Protein AF-A0A920PCA6-F1 (afdb_monomer_lite)

Secondary structure (DSSP, 8-state):
-EEE--SS-S--TT-EEEEEEEE-TTS-EEEEEEEEPBPS-EEE--SS--EEES-TTEEE-TT-EEESS-----GGG-S---EE-SS--HHHHHHHHHHHHHHHTS----EEETTEE-

Radius of gyration: 25.6 Å; chains: 1; bounding box: 58×34×65 Å

Sequence (118 aa):
MTVSSLGDSKSLQGGTLLMTPLKGPDNKTYAVAQGPISIGGFRVQGAARGVQKNHLTVGRISNGALVEKEIKYDFNVKDEIILALKKTDFTTASRITKAINDDMKDQVAFLVDGGRFV

Foldseek 3Di:
DKDFDDPDDPALVQPKDDFAFDADPVRDGFKTFITRWADPWDWDDDPPDIDTDDDRRMTDDDVGIGGPHDDCPVPVVDPDDKAFAPDFAQVVQVVVQVVVCVVVVHNRKADPGSTIID

Structure (mmCIF, N/CA/C/O backbone):
data_AF-A0A920PCA6-F1
#
_entry.id   AF-A0A920PCA6-F1
#
loop_
_atom_site.group_PDB
_atom_site.id
_atom_site.type_symbol
_atom_site.label_atom_id
_atom_site.label_alt_id
_atom_site.label_comp_id
_atom_site.label_asym_id
_atom_site.label_entity_id
_atom_site.label_seq_id
_atom_site.pdbx_PDB_ins_code
_atom_site.Cartn_x
_atom_site.Cartn_y
_atom_site.Cartn_z
_atom_site.occupancy
_atom_site.B_iso_or_equiv
_atom_site.auth_seq_id
_atom_site.auth_comp_id
_atom_site.auth_asym_id
_atom_site.auth_atom_id
_atom_site.pdbx_PDB_model_num
ATOM 1 N N . MET A 1 1 ? 4.801 1.097 -12.784 1.00 74.50 1 MET A N 1
ATOM 2 C CA . MET A 1 1 ? 5.811 0.164 -12.229 1.00 74.50 1 MET A CA 1
ATOM 3 C C . MET A 1 1 ? 7.032 0.108 -13.136 1.00 74.50 1 MET A C 1
ATOM 5 O O . MET A 1 1 ? 6.875 0.348 -14.331 1.00 74.50 1 MET A O 1
ATOM 9 N N . THR A 1 2 ? 8.205 -0.204 -12.586 1.00 81.44 2 THR A N 1
ATOM 10 C CA . THR A 1 2 ? 9.448 -0.417 -13.348 1.00 81.44 2 THR A CA 1
ATOM 11 C C . THR A 1 2 ? 9.676 -1.912 -13.528 1.00 81.44 2 THR A C 1
ATOM 13 O O . THR A 1 2 ? 9.461 -2.679 -12.593 1.00 81.44 2 THR A O 1
ATOM 16 N N . VAL A 1 3 ? 10.093 -2.315 -14.720 1.00 79.62 3 VAL A N 1
ATOM 17 C CA . VAL A 1 3 ? 10.442 -3.693 -15.064 1.00 79.62 3 VAL A CA 1
ATOM 18 C C . VAL A 1 3 ? 11.852 -3.740 -15.622 1.00 79.62 3 VAL A C 1
ATOM 20 O O . VAL A 1 3 ? 12.290 -2.808 -16.299 1.00 79.62 3 VAL A O 1
ATOM 23 N N . SER A 1 4 ? 12.537 -4.844 -15.356 1.00 81.31 4 SER A N 1
ATOM 24 C CA . SER A 1 4 ? 13.875 -5.115 -15.868 1.00 81.31 4 SER A CA 1
ATOM 25 C C . SER A 1 4 ? 13.871 -6.452 -16.591 1.00 81.31 4 SER A C 1
ATOM 27 O O . SER A 1 4 ? 13.131 -7.362 -16.214 1.00 81.31 4 SER A O 1
ATOM 29 N N . SER A 1 5 ? 14.696 -6.588 -17.625 1.00 81.88 5 SER A N 1
ATOM 30 C CA . SER A 1 5 ? 14.898 -7.884 -18.266 1.00 81.88 5 SER A CA 1
ATOM 31 C C . SER A 1 5 ? 15.612 -8.841 -17.316 1.00 81.88 5 SER A C 1
ATOM 33 O O . SER A 1 5 ? 16.610 -8.469 -16.699 1.00 81.88 5 SER A O 1
ATOM 35 N N . LEU A 1 6 ? 15.149 -10.086 -17.261 1.00 78.31 6 LEU A N 1
ATOM 36 C CA . LEU A 1 6 ? 15.860 -11.185 -16.620 1.00 78.31 6 LEU A CA 1
ATOM 37 C C . LEU A 1 6 ? 16.487 -12.056 -17.721 1.00 78.31 6 LEU A C 1
ATOM 39 O O . LEU A 1 6 ? 15.763 -12.573 -18.568 1.00 78.31 6 LEU A O 1
ATOM 43 N N . GLY A 1 7 ? 17.816 -12.184 -17.733 1.00 75.38 7 GLY A N 1
ATOM 44 C CA . GLY A 1 7 ? 18.569 -12.899 -18.776 1.00 75.38 7 GLY A CA 1
ATOM 45 C C . GLY A 1 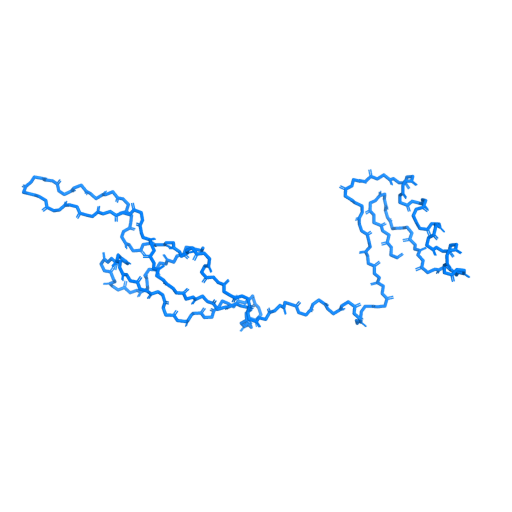7 ? 19.263 -11.970 -19.783 1.00 75.38 7 GLY A C 1
ATOM 46 O O . GLY A 1 7 ? 19.528 -10.810 -19.478 1.00 75.38 7 GLY A O 1
ATOM 47 N N . ASP A 1 8 ? 19.557 -12.479 -20.983 1.00 73.81 8 ASP A N 1
ATOM 48 C CA . ASP A 1 8 ? 20.403 -11.811 -21.993 1.00 73.81 8 ASP A CA 1
ATOM 49 C C . ASP A 1 8 ? 19.610 -10.949 -22.999 1.00 73.81 8 ASP A C 1
ATOM 51 O O . ASP A 1 8 ? 19.836 -10.961 -24.213 1.00 73.81 8 ASP A O 1
ATOM 55 N N . SER A 1 9 ? 18.605 -10.211 -22.516 1.00 77.38 9 SER A N 1
ATOM 56 C CA . SER A 1 9 ? 17.859 -9.313 -23.401 1.00 77.38 9 SER A CA 1
ATOM 57 C C . SER A 1 9 ? 18.679 -8.067 -23.721 1.00 77.38 9 SER A C 1
ATOM 59 O O . SER A 1 9 ? 19.071 -7.308 -22.836 1.00 77.38 9 SER A O 1
ATOM 61 N N . LYS A 1 10 ? 18.882 -7.806 -25.014 1.00 76.62 10 LYS A N 1
ATOM 62 C CA . LYS A 1 10 ? 19.599 -6.614 -25.495 1.00 76.62 10 LYS A CA 1
ATOM 63 C C . LYS A 1 10 ? 18.761 -5.333 -25.384 1.00 76.62 10 LYS A C 1
ATOM 65 O O . LY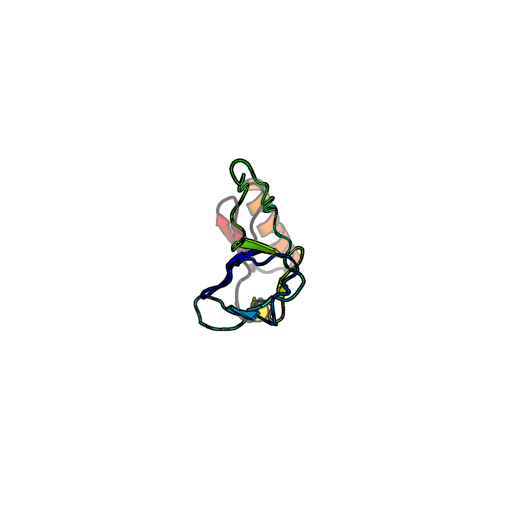S A 1 10 ? 19.331 -4.240 -25.397 1.00 76.62 10 LYS A O 1
ATOM 70 N N . SER A 1 11 ? 17.429 -5.453 -25.325 1.00 73.88 11 SER A N 1
ATOM 71 C CA . SER A 1 11 ? 16.489 -4.331 -25.213 1.00 73.88 11 SER A CA 1
ATOM 72 C C . SER A 1 11 ? 15.075 -4.799 -24.851 1.00 73.88 11 SER A C 1
ATOM 74 O O . SER A 1 11 ? 14.613 -5.824 -25.344 1.00 73.88 11 SER A O 1
ATOM 76 N N . LEU A 1 12 ? 14.362 -4.011 -24.044 1.00 76.94 12 LEU A N 1
ATOM 77 C CA . LEU A 1 12 ? 12.925 -4.146 -23.780 1.00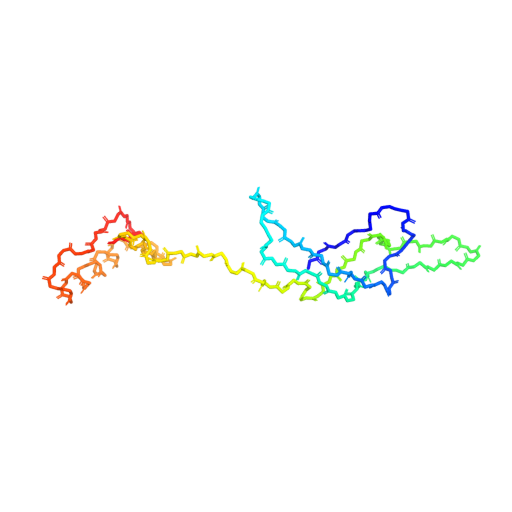 76.94 12 LEU A CA 1
ATOM 78 C C . LEU A 1 12 ? 12.059 -3.299 -24.736 1.00 76.94 12 LEU A C 1
ATOM 80 O O . LEU A 1 12 ? 10.840 -3.239 -24.575 1.00 76.94 12 LEU A O 1
ATOM 84 N N . GLN A 1 13 ? 12.668 -2.623 -25.717 1.00 78.88 13 GLN A N 1
ATOM 85 C CA . GLN A 1 13 ? 11.956 -1.786 -26.687 1.00 78.88 13 GLN A CA 1
ATOM 86 C C . GLN A 1 13 ? 10.922 -2.597 -27.473 1.00 78.88 13 GLN A C 1
ATOM 88 O O . GLN A 1 13 ? 11.263 -3.608 -28.080 1.00 78.88 13 GLN A O 1
ATOM 93 N N . GLY A 1 14 ? 9.669 -2.133 -27.489 1.00 74.50 14 GLY A N 1
ATOM 94 C CA . GLY A 1 14 ? 8.573 -2.821 -28.182 1.00 74.50 14 GLY A CA 1
ATOM 95 C C . GLY A 1 14 ? 8.150 -4.142 -27.529 1.00 74.50 14 GLY A C 1
ATOM 96 O O . GLY A 1 14 ? 7.286 -4.833 -28.061 1.00 74.50 14 GLY A O 1
ATOM 97 N N . GLY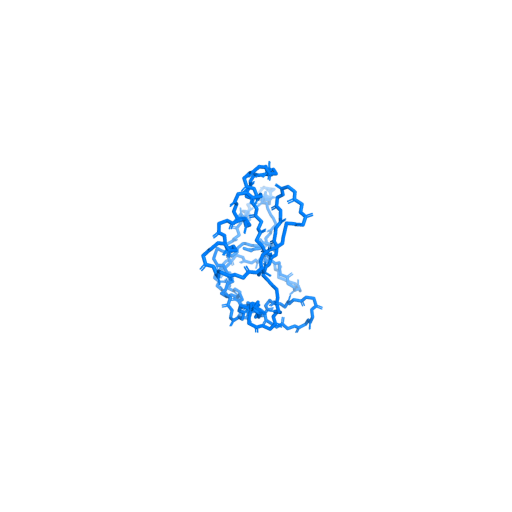 A 1 15 ? 8.738 -4.498 -26.383 1.00 81.81 15 GLY A N 1
ATOM 98 C CA . GLY A 1 15 ? 8.372 -5.683 -25.623 1.00 81.81 15 GLY A CA 1
ATOM 99 C C . GLY A 1 15 ? 7.053 -5.504 -24.873 1.00 81.81 15 GLY A C 1
ATOM 100 O O . GLY A 1 15 ? 6.643 -4.393 -24.536 1.00 81.81 15 GLY A O 1
ATOM 101 N N . THR A 1 16 ? 6.403 -6.622 -24.570 1.00 81.94 16 THR A N 1
ATOM 102 C CA . THR A 1 16 ? 5.220 -6.679 -23.704 1.00 81.94 16 THR A CA 1
ATOM 103 C C . THR A 1 16 ? 5.552 -7.537 -22.494 1.00 81.94 16 THR A C 1
ATOM 105 O O . THR A 1 16 ? 6.130 -8.614 -22.635 1.00 81.94 16 THR A O 1
ATOM 108 N N . LEU A 1 17 ? 5.207 -7.059 -21.300 1.00 83.50 17 LEU A N 1
ATOM 109 C CA . LEU A 1 17 ? 5.291 -7.862 -20.092 1.00 83.50 17 LEU A CA 1
ATOM 110 C C . LEU A 1 17 ? 4.170 -8.900 -20.127 1.00 83.50 17 LEU A C 1
ATOM 112 O O . LEU A 1 17 ? 2.989 -8.544 -20.158 1.00 83.50 17 LEU A O 1
ATOM 116 N N . LEU A 1 18 ? 4.561 -10.170 -20.107 1.00 83.56 18 LEU A N 1
ATOM 117 C CA . LEU A 1 18 ? 3.641 -11.287 -19.926 1.00 83.56 18 LEU A CA 1
ATOM 118 C C . LEU A 1 18 ? 3.024 -11.246 -18.529 1.00 83.56 18 LEU A C 1
ATOM 120 O O . LEU A 1 18 ? 3.629 -10.724 -17.597 1.00 83.56 18 LEU A O 1
ATOM 124 N N . MET A 1 19 ? 1.837 -11.829 -18.383 1.00 83.75 19 MET A N 1
ATOM 125 C CA . MET A 1 19 ? 1.099 -11.873 -17.122 1.00 83.75 19 MET A CA 1
ATOM 126 C C . MET A 1 19 ? 1.997 -12.303 -15.948 1.00 83.75 19 MET A C 1
ATOM 128 O O . MET A 1 19 ? 2.407 -13.458 -15.846 1.00 83.75 19 MET A O 1
ATOM 132 N N . THR A 1 20 ? 2.326 -11.347 -15.077 1.00 86.12 20 THR A N 1
ATOM 133 C CA . THR A 1 20 ? 3.311 -11.503 -14.003 1.00 86.12 20 THR A CA 1
ATOM 134 C C . THR A 1 20 ? 2.640 -11.291 -12.648 1.00 86.12 20 THR A C 1
ATOM 136 O O . THR A 1 20 ? 2.169 -10.184 -12.376 1.00 86.12 20 THR A O 1
ATOM 139 N N . PRO A 1 21 ? 2.591 -12.306 -11.767 1.00 85.56 21 PRO A N 1
ATOM 140 C CA . PRO A 1 21 ? 2.010 -12.141 -10.441 1.00 85.56 21 PRO A CA 1
ATOM 141 C C . PRO A 1 21 ? 2.914 -11.283 -9.546 1.00 85.56 21 PRO A C 1
ATOM 143 O O . PRO A 1 21 ? 4.107 -11.551 -9.401 1.00 85.56 21 PRO A O 1
ATOM 146 N N . LEU A 1 22 ? 2.329 -10.278 -8.899 1.00 84.75 22 LEU A N 1
ATOM 147 C CA . LEU A 1 22 ? 2.960 -9.468 -7.863 1.00 84.75 22 LEU A CA 1
ATOM 148 C C . LEU A 1 22 ? 2.612 -10.054 -6.498 1.00 84.75 22 LEU A C 1
ATOM 150 O O . LEU A 1 22 ? 1.448 -10.073 -6.081 1.00 84.75 22 LEU A O 1
ATOM 154 N N . LYS A 1 23 ? 3.640 -10.563 -5.822 1.00 84.25 23 LYS A N 1
ATOM 155 C CA . LYS A 1 23 ? 3.503 -11.255 -4.544 1.00 84.25 23 LYS A CA 1
ATOM 156 C C . LYS A 1 23 ? 3.841 -10.352 -3.366 1.00 84.25 23 LYS A C 1
ATOM 158 O O . LYS A 1 23 ? 4.753 -9.533 -3.452 1.00 84.25 23 LYS A O 1
ATOM 163 N N . GLY A 1 24 ? 3.120 -10.541 -2.266 1.00 81.69 24 GLY A N 1
ATOM 164 C CA . GLY A 1 24 ? 3.457 -9.950 -0.977 1.00 81.69 24 GLY A CA 1
ATOM 165 C C . GLY A 1 24 ? 4.583 -10.714 -0.265 1.00 81.69 24 GLY A C 1
ATOM 166 O O . GLY A 1 24 ? 4.990 -11.789 -0.719 1.00 81.69 24 GLY A O 1
ATOM 167 N N . PRO A 1 25 ? 5.068 -10.201 0.881 1.00 81.75 25 PRO A N 1
ATOM 168 C CA . PRO A 1 25 ? 6.067 -10.878 1.719 1.00 81.75 25 PRO A CA 1
ATOM 169 C C . PRO A 1 25 ? 5.635 -12.268 2.217 1.00 81.75 25 PRO A C 1
ATOM 171 O O . PRO A 1 25 ? 6.471 -13.090 2.572 1.00 81.75 25 PRO A O 1
ATOM 174 N N . ASP A 1 26 ? 4.332 -12.543 2.216 1.00 84.88 26 ASP A N 1
ATOM 175 C CA . ASP A 1 26 ? 3.706 -13.819 2.575 1.00 84.88 26 ASP A CA 1
ATOM 176 C C . ASP A 1 26 ? 3.599 -14.809 1.394 1.00 84.88 26 ASP A C 1
ATOM 178 O O . ASP A 1 26 ? 2.929 -15.837 1.501 1.00 84.88 26 ASP A O 1
ATOM 182 N N . ASN A 1 27 ? 4.228 -14.494 0.253 1.00 83.38 27 ASN A N 1
ATOM 183 C CA . ASN A 1 27 ? 4.227 -15.281 -0.983 1.00 83.38 27 ASN A CA 1
ATOM 184 C C . ASN A 1 27 ? 2.837 -15.446 -1.641 1.00 83.38 27 ASN A C 1
ATOM 186 O O . ASN A 1 27 ? 2.686 -16.250 -2.567 1.00 83.38 27 ASN A O 1
ATOM 190 N N . LYS A 1 28 ? 1.825 -14.678 -1.213 1.00 81.44 28 LYS A N 1
ATOM 191 C CA . LYS A 1 28 ? 0.500 -14.645 -1.854 1.00 81.44 28 LYS A CA 1
ATOM 192 C C . LYS A 1 28 ? 0.476 -13.613 -2.978 1.00 81.44 28 LYS A C 1
ATOM 194 O O . LYS A 1 28 ? 1.091 -12.556 -2.868 1.00 81.44 28 LYS A O 1
ATOM 199 N N . THR A 1 29 ? -0.243 -13.909 -4.059 1.00 82.50 29 THR A N 1
ATOM 200 C CA . THR A 1 29 ? -0.457 -12.969 -5.172 1.00 82.50 29 THR A CA 1
ATOM 201 C C . THR A 1 29 ? -1.518 -11.936 -4.791 1.00 82.50 29 THR A C 1
ATOM 203 O O . THR A 1 29 ? -2.625 -12.318 -4.413 1.00 82.50 29 THR A O 1
ATOM 206 N N . TYR A 1 30 ? -1.185 -10.649 -4.910 1.00 80.62 30 TYR A N 1
ATOM 207 C CA . TYR A 1 30 ? -2.094 -9.525 -4.620 1.00 80.62 30 TYR A CA 1
ATOM 208 C C . TYR A 1 30 ? -2.495 -8.749 -5.873 1.00 80.62 30 TYR A C 1
ATOM 210 O O . TYR A 1 30 ? -3.600 -8.222 -5.968 1.00 80.62 30 TYR A O 1
ATOM 218 N N . ALA A 1 31 ? -1.607 -8.699 -6.859 1.00 83.75 31 ALA A N 1
ATOM 219 C CA . ALA A 1 31 ? -1.861 -8.031 -8.122 1.00 83.75 31 ALA A CA 1
ATOM 220 C C . ALA A 1 31 ? -1.237 -8.820 -9.269 1.00 83.75 31 ALA A C 1
ATOM 222 O O . ALA A 1 31 ? -0.352 -9.651 -9.062 1.00 83.75 31 ALA A O 1
ATOM 223 N N . VAL A 1 32 ? -1.691 -8.551 -10.482 1.00 84.00 32 VAL A N 1
ATOM 224 C CA . VAL A 1 32 ? -1.131 -9.100 -11.710 1.00 84.00 32 VAL A CA 1
ATOM 225 C C . VAL A 1 32 ? -0.719 -7.946 -12.598 1.00 84.00 32 VAL A C 1
ATOM 227 O O . VAL A 1 32 ? -1.480 -7.007 -12.822 1.00 84.00 32 VAL A O 1
ATOM 230 N N . ALA A 1 33 ? 0.507 -8.019 -13.097 1.00 85.12 33 ALA A N 1
ATOM 231 C CA . ALA A 1 33 ? 1.050 -7.042 -14.010 1.00 85.12 33 ALA A CA 1
ATOM 232 C C . ALA A 1 33 ? 1.141 -7.586 -15.432 1.00 85.12 33 ALA A C 1
ATOM 234 O O . ALA A 1 33 ? 1.671 -8.673 -15.651 1.00 85.12 33 ALA A O 1
ATOM 235 N N . GLN A 1 34 ? 0.647 -6.820 -16.400 1.00 82.56 34 GLN A N 1
ATOM 236 C CA . GLN A 1 34 ? 0.782 -7.117 -17.825 1.00 82.56 34 GLN A CA 1
ATOM 237 C C . GLN A 1 34 ? 0.730 -5.829 -18.644 1.00 82.56 34 GLN A C 1
ATOM 239 O O . GLN A 1 34 ? 0.161 -4.829 -18.204 1.00 82.56 34 GLN A O 1
ATOM 244 N N . GLY A 1 35 ? 1.293 -5.864 -19.849 1.00 81.56 35 GLY A N 1
ATOM 245 C CA . GLY A 1 35 ? 1.108 -4.793 -20.826 1.00 81.56 35 GLY A CA 1
ATOM 246 C C . GLY A 1 35 ? 2.386 -4.329 -21.519 1.00 81.56 35 GLY A C 1
ATOM 247 O O . GLY A 1 35 ? 3.481 -4.821 -21.227 1.00 81.56 35 GLY A O 1
ATOM 248 N N . PRO A 1 36 ? 2.251 -3.396 -22.477 1.00 79.38 36 PRO A N 1
ATOM 249 C CA . PRO A 1 36 ? 3.368 -2.921 -23.279 1.00 79.38 36 PRO A CA 1
ATOM 250 C C . PRO A 1 36 ? 4.392 -2.188 -22.410 1.00 79.38 36 PRO A C 1
ATOM 252 O O . PRO A 1 36 ? 4.050 -1.368 -21.553 1.00 79.38 36 PRO A O 1
ATOM 255 N N . ILE A 1 37 ? 5.668 -2.480 -22.648 1.00 80.06 37 ILE A N 1
ATOM 256 C CA . ILE A 1 37 ? 6.785 -1.875 -21.932 1.00 80.06 37 ILE A CA 1
ATOM 257 C C . ILE A 1 37 ? 7.221 -0.627 -22.696 1.00 80.06 37 ILE A C 1
ATOM 259 O O . ILE A 1 37 ? 7.647 -0.690 -23.848 1.00 80.06 37 ILE A O 1
ATOM 263 N N . SER A 1 38 ? 7.145 0.524 -22.034 1.00 78.81 38 SER A N 1
ATOM 264 C CA . SER A 1 38 ? 7.707 1.766 -22.553 1.00 78.81 38 SER A CA 1
ATOM 265 C C . SER A 1 38 ? 9.117 1.943 -22.004 1.00 78.81 38 SER A C 1
ATOM 267 O O . SER A 1 38 ? 9.317 1.967 -20.788 1.00 78.81 38 SER A O 1
ATOM 269 N N . ILE A 1 39 ? 10.108 2.073 -22.884 1.00 73.44 39 ILE A N 1
ATOM 270 C CA . ILE A 1 39 ? 11.471 2.433 -22.490 1.00 73.44 39 ILE A CA 1
ATOM 271 C C . ILE A 1 39 ? 11.729 3.900 -22.835 1.00 73.44 39 ILE A C 1
ATOM 273 O O . ILE A 1 39 ? 11.298 4.390 -23.874 1.00 73.44 39 ILE A O 1
ATOM 277 N N . GLY A 1 40 ? 12.444 4.615 -21.967 1.00 61.78 40 GLY A N 1
ATOM 278 C CA . GLY A 1 40 ? 12.826 6.011 -22.218 1.00 61.78 40 GLY A CA 1
ATOM 279 C C . GLY A 1 40 ? 14.074 6.165 -23.096 1.00 61.78 40 GLY A C 1
ATOM 280 O O . GLY A 1 40 ? 14.553 7.281 -23.272 1.00 61.78 40 GLY A O 1
ATOM 281 N N . GLY A 1 41 ? 14.666 5.065 -23.571 1.00 58.50 41 GLY A N 1
ATOM 282 C CA . GLY A 1 41 ? 15.952 5.040 -24.272 1.00 58.50 41 GLY A CA 1
ATOM 283 C C . GLY A 1 41 ? 15.841 4.625 -25.731 1.00 58.50 41 GLY A C 1
ATOM 284 O O . GLY A 1 41 ? 14.999 3.807 -26.081 1.00 58.50 41 GLY A O 1
ATOM 285 N N . PHE A 1 42 ? 16.733 5.150 -26.565 1.00 54.19 42 PHE A N 1
ATOM 286 C CA . PHE A 1 42 ? 16.935 4.711 -27.943 1.00 54.19 42 PHE A CA 1
ATOM 287 C C . PHE A 1 42 ? 18.440 4.568 -28.206 1.00 54.19 42 PHE A C 1
ATOM 289 O O . PHE A 1 42 ? 19.255 5.308 -27.650 1.00 54.19 42 PHE A O 1
ATOM 296 N N . ARG A 1 43 ? 18.826 3.594 -29.039 1.00 49.47 43 ARG A N 1
ATOM 297 C CA . ARG A 1 43 ? 20.206 3.417 -29.516 1.00 49.47 43 ARG A CA 1
ATOM 298 C C . ARG A 1 43 ? 20.270 3.881 -30.967 1.00 49.47 43 ARG A C 1
ATOM 300 O O . ARG A 1 43 ? 19.603 3.294 -31.811 1.00 49.47 43 ARG A O 1
ATOM 307 N N . VAL A 1 44 ? 21.091 4.888 -31.259 1.00 49.25 44 VAL A N 1
ATOM 308 C CA . VAL A 1 44 ? 21.464 5.226 -32.642 1.00 49.25 44 VAL A CA 1
ATOM 309 C C . VAL A 1 44 ? 22.854 4.661 -32.901 1.00 49.25 44 VAL A C 1
ATOM 311 O O . VAL A 1 44 ? 23.805 4.999 -32.197 1.00 49.25 44 VAL A O 1
ATOM 314 N N . GLN A 1 45 ? 22.970 3.773 -33.886 1.00 52.00 45 GLN A N 1
ATOM 315 C CA . GLN A 1 45 ? 24.244 3.201 -34.314 1.00 52.00 45 GLN A CA 1
ATOM 316 C C . GLN A 1 45 ? 24.631 3.857 -35.646 1.00 52.00 45 GLN A C 1
ATOM 318 O O . GLN A 1 45 ? 24.139 3.475 -36.701 1.00 52.00 45 GLN A O 1
ATOM 323 N N . GLY A 1 46 ? 25.450 4.908 -35.575 1.00 47.94 46 GLY A N 1
ATOM 324 C CA . GLY A 1 46 ? 26.058 5.574 -36.731 1.00 47.94 46 GLY A CA 1
ATOM 325 C C . GLY A 1 46 ? 27.569 5.331 -36.772 1.00 47.94 46 GLY A C 1
ATOM 326 O O . GLY A 1 46 ? 28.168 4.986 -35.753 1.00 47.94 46 GLY A O 1
ATOM 327 N N . ALA A 1 47 ? 28.189 5.535 -37.940 1.00 54.56 47 ALA A N 1
ATOM 328 C CA . ALA A 1 47 ? 29.615 5.287 -38.203 1.00 54.56 47 ALA A CA 1
ATOM 329 C C . ALA A 1 47 ? 30.599 6.097 -37.324 1.00 54.56 47 ALA A C 1
ATOM 331 O O . ALA A 1 47 ? 31.792 5.808 -37.311 1.00 54.56 47 ALA A O 1
ATOM 332 N N . ALA A 1 48 ? 30.116 7.071 -36.549 1.00 51.25 48 ALA A N 1
ATOM 333 C CA . ALA A 1 48 ? 30.886 7.792 -35.544 1.00 51.25 48 ALA A CA 1
ATOM 334 C C . ALA A 1 48 ? 30.194 7.662 -34.178 1.00 51.25 48 ALA A C 1
ATOM 336 O O . ALA A 1 48 ? 29.050 8.081 -34.035 1.00 51.25 48 ALA A O 1
ATOM 337 N N . ARG A 1 49 ? 30.899 7.062 -33.202 1.00 52.75 49 ARG A N 1
ATOM 338 C CA . ARG A 1 49 ? 30.561 6.933 -31.764 1.00 52.75 49 ARG A CA 1
ATOM 339 C C . ARG A 1 49 ? 29.065 6.746 -31.455 1.00 52.75 49 ARG A C 1
ATOM 341 O O . ARG A 1 49 ? 28.310 7.704 -31.330 1.00 52.75 49 ARG A O 1
ATOM 348 N N . GLY A 1 50 ? 28.663 5.496 -31.211 1.00 53.28 50 GLY A N 1
ATOM 349 C CA . GLY A 1 50 ? 27.324 5.179 -30.713 1.00 53.28 50 GLY A CA 1
ATOM 350 C C . GLY A 1 50 ? 27.021 5.917 -29.406 1.00 53.28 50 GLY A C 1
ATOM 351 O O . GLY A 1 50 ? 27.637 5.646 -28.376 1.00 53.28 50 GLY A O 1
ATOM 352 N N . VAL A 1 51 ? 26.068 6.847 -29.446 1.00 52.66 51 VAL A N 1
ATOM 353 C CA . VAL A 1 51 ? 25.544 7.517 -28.254 1.00 52.66 51 VAL A CA 1
ATOM 354 C C . VAL A 1 51 ? 24.437 6.637 -27.688 1.00 52.66 51 VAL A C 1
ATOM 356 O O . VAL A 1 51 ? 23.366 6.502 -28.279 1.00 52.66 51 VAL A O 1
ATOM 359 N N . GLN A 1 52 ? 24.697 6.007 -26.544 1.00 54.84 52 GLN A N 1
ATOM 360 C CA . GLN A 1 52 ? 23.678 5.291 -25.782 1.00 54.84 52 GLN A CA 1
ATOM 361 C C . GLN A 1 52 ? 23.129 6.226 -24.703 1.00 54.84 52 GLN A C 1
ATOM 363 O O . GLN A 1 52 ? 23.833 6.557 -23.752 1.00 54.84 52 GLN A O 1
ATOM 368 N N . LYS A 1 53 ? 21.870 6.659 -24.840 1.00 47.38 53 LYS A N 1
ATOM 369 C CA . LYS A 1 53 ? 21.157 7.406 -23.796 1.00 47.38 53 LYS A CA 1
ATOM 370 C C . LYS A 1 53 ? 20.089 6.485 -23.195 1.00 47.38 53 LYS A C 1
ATOM 372 O O . LYS A 1 53 ? 19.162 6.090 -23.899 1.00 47.38 53 LYS A O 1
ATOM 377 N N . ASN A 1 54 ? 20.243 6.167 -21.904 1.00 55.84 54 ASN A N 1
ATOM 378 C CA . ASN A 1 54 ? 19.426 5.263 -21.067 1.00 55.84 54 ASN A CA 1
ATOM 379 C C . ASN A 1 54 ? 19.714 3.746 -21.181 1.00 55.84 54 ASN A C 1
ATOM 381 O O . ASN A 1 54 ? 20.305 3.256 -22.146 1.00 55.84 54 ASN A O 1
ATOM 385 N N . HIS A 1 55 ? 19.286 2.999 -20.152 1.00 64.88 55 HIS A N 1
ATOM 386 C CA . HIS A 1 55 ? 19.393 1.538 -20.064 1.00 64.88 55 HIS A CA 1
ATOM 387 C C . HIS A 1 55 ? 18.271 0.865 -20.868 1.00 64.88 55 HIS A C 1
ATOM 389 O O . HIS A 1 55 ? 17.099 0.994 -20.533 1.00 64.88 55 HIS A O 1
ATOM 395 N N . LEU A 1 56 ? 18.631 0.124 -21.919 1.00 66.12 56 LEU A N 1
ATOM 396 C CA . LEU A 1 56 ? 17.678 -0.562 -22.810 1.00 66.12 56 LEU A CA 1
ATOM 397 C C . LEU A 1 56 ? 16.978 -1.754 -22.134 1.00 66.12 56 LEU A C 1
ATOM 399 O O . LEU A 1 56 ? 15.943 -2.210 -22.604 1.00 66.12 56 LEU A O 1
ATOM 403 N N . THR A 1 57 ? 17.538 -2.255 -21.036 1.00 76.69 57 THR A N 1
ATOM 404 C CA . THR A 1 57 ? 17.055 -3.407 -20.262 1.00 76.69 57 THR A CA 1
ATOM 405 C C . THR A 1 57 ? 16.079 -3.029 -19.151 1.00 76.69 57 THR A C 1
ATOM 407 O O . THR A 1 57 ? 15.632 -3.906 -18.415 1.00 76.69 57 THR A O 1
ATOM 410 N N . VAL A 1 58 ? 15.745 -1.740 -19.017 1.00 72.38 58 VAL A N 1
ATOM 411 C CA . VAL A 1 58 ? 14.815 -1.227 -18.006 1.00 72.38 58 VAL A CA 1
ATOM 412 C C . VAL A 1 58 ? 13.698 -0.457 -18.699 1.00 72.38 58 VAL A C 1
ATOM 414 O O . VAL A 1 58 ? 13.943 0.393 -19.555 1.00 72.38 58 VAL A O 1
ATOM 417 N N . GLY A 1 59 ? 12.459 -0.747 -18.319 1.00 75.81 59 GLY A N 1
ATOM 418 C CA . GLY A 1 59 ? 11.271 -0.117 -18.876 1.00 75.81 59 GLY A CA 1
ATOM 419 C C . GLY A 1 59 ? 10.220 0.170 -17.818 1.00 75.81 59 GLY A C 1
ATOM 420 O O . GLY A 1 59 ? 10.283 -0.310 -16.688 1.00 75.81 59 GLY A O 1
ATOM 421 N N . ARG A 1 60 ? 9.233 0.982 -18.181 1.00 78.56 60 ARG A N 1
ATOM 422 C CA . ARG A 1 60 ? 8.099 1.331 -17.333 1.00 78.56 60 ARG A CA 1
ATOM 423 C C . ARG A 1 60 ? 6.816 0.838 -17.978 1.00 78.56 60 ARG A C 1
ATOM 425 O O . ARG A 1 60 ? 6.612 1.002 -19.177 1.00 78.56 60 ARG A O 1
ATOM 432 N N . ILE A 1 61 ? 5.934 0.292 -17.152 1.00 76.75 61 ILE A N 1
ATOM 433 C CA . ILE A 1 61 ? 4.569 -0.046 -17.552 1.00 76.75 61 ILE A CA 1
ATOM 434 C C . ILE A 1 61 ? 3.635 0.958 -16.882 1.00 76.75 61 ILE A C 1
ATOM 436 O O . ILE A 1 61 ? 3.597 1.073 -15.645 1.00 76.75 61 ILE A O 1
ATOM 440 N N . SER A 1 62 ? 2.938 1.726 -17.717 1.00 68.88 62 SER A N 1
ATOM 441 C CA . SER A 1 62 ? 1.866 2.639 -17.313 1.00 68.88 62 SER A CA 1
ATOM 442 C C . SER A 1 62 ? 0.642 1.818 -16.909 1.00 68.88 62 SER A C 1
ATOM 444 O O . SER A 1 62 ? 0.288 0.888 -17.622 1.00 68.88 62 SER A O 1
ATOM 446 N N . ASN A 1 63 ? 0.022 2.128 -15.765 1.00 64.19 63 ASN A N 1
ATOM 447 C CA . ASN A 1 63 ? -1.147 1.407 -15.218 1.00 64.19 63 ASN A CA 1
ATOM 448 C C . ASN A 1 63 ? -0.947 -0.115 -15.036 1.00 64.19 63 ASN A C 1
ATOM 450 O O . ASN A 1 63 ? -1.906 -0.872 -14.973 1.00 64.19 63 ASN A O 1
ATOM 454 N N . GLY A 1 64 ? 0.307 -0.565 -14.966 1.00 57.81 64 GLY A N 1
ATOM 455 C CA . GLY A 1 64 ? 0.683 -1.942 -15.273 1.00 57.81 64 GLY A CA 1
ATOM 456 C C . GLY A 1 64 ? 0.375 -3.011 -14.239 1.00 57.81 64 GLY A C 1
ATOM 457 O O . GLY A 1 64 ? 0.882 -4.101 -14.426 1.00 57.81 64 GLY A O 1
ATOM 458 N N . ALA A 1 65 ? -0.370 -2.733 -13.170 1.00 61.19 65 ALA A N 1
ATOM 459 C CA . ALA A 1 65 ? -0.751 -3.747 -12.194 1.00 61.19 65 ALA A CA 1
ATOM 460 C C . ALA A 1 65 ? -2.246 -3.634 -11.889 1.00 61.19 65 ALA A C 1
ATOM 462 O O . ALA A 1 65 ? -2.694 -2.620 -11.355 1.00 61.19 65 ALA A O 1
ATOM 463 N N . LEU A 1 66 ? -2.996 -4.678 -12.237 1.00 66.56 66 LEU A N 1
ATOM 464 C CA . LEU A 1 66 ? -4.383 -4.863 -11.836 1.00 66.56 66 LEU A CA 1
ATOM 465 C C . LEU A 1 66 ? -4.390 -5.584 -10.485 1.00 66.56 66 LEU A C 1
ATOM 467 O O . LEU A 1 66 ? -3.743 -6.620 -10.326 1.00 66.56 66 LEU A O 1
ATOM 471 N N . VAL A 1 67 ? -5.065 -5.015 -9.489 1.00 70.56 67 VAL A N 1
ATOM 472 C CA . VAL A 1 67 ? -5.191 -5.629 -8.160 1.00 70.56 67 VAL A CA 1
ATOM 473 C C . VAL A 1 67 ? -6.239 -6.738 -8.249 1.00 70.56 67 VAL A C 1
ATOM 475 O O . VAL A 1 67 ? -7.422 -6.453 -8.376 1.00 70.56 67 VAL A O 1
ATOM 478 N N . GLU A 1 68 ? -5.798 -7.996 -8.202 1.00 62.66 68 GLU A N 1
ATOM 479 C CA . GLU A 1 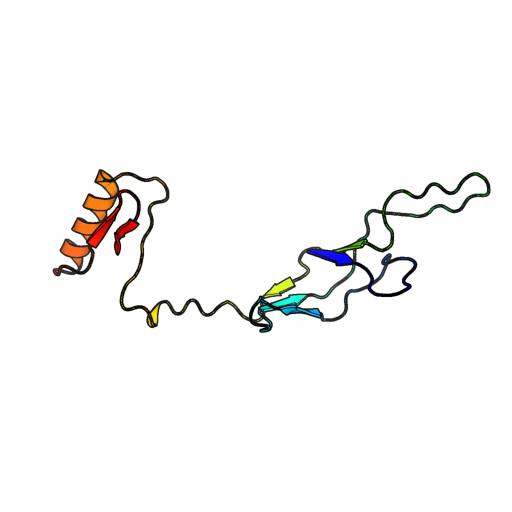68 ? -6.670 -9.184 -8.268 1.00 62.66 68 GLU A CA 1
ATOM 480 C C . GLU A 1 68 ? -7.178 -9.603 -6.883 1.00 62.66 68 GLU A C 1
ATOM 482 O O . GLU A 1 68 ? -8.226 -10.229 -6.748 1.00 62.66 68 GLU A O 1
ATOM 487 N N . LYS A 1 69 ? -6.423 -9.275 -5.828 1.00 63.97 69 LYS A N 1
ATOM 488 C CA . LYS A 1 69 ? -6.784 -9.604 -4.453 1.00 63.97 69 LYS A CA 1
ATOM 489 C C . LYS A 1 69 ? -6.530 -8.405 -3.561 1.00 63.97 69 LYS A C 1
ATOM 491 O O . LYS A 1 69 ? -5.409 -8.176 -3.108 1.00 63.97 69 LYS A O 1
ATOM 496 N N . GLU A 1 70 ? -7.593 -7.656 -3.301 1.00 58.00 70 GLU A N 1
ATOM 497 C CA . GLU A 1 70 ? -7.605 -6.679 -2.221 1.00 58.00 70 GLU A CA 1
ATOM 498 C C . GLU A 1 70 ? -7.239 -7.406 -0.918 1.00 58.00 70 GLU A C 1
ATOM 500 O O . GLU A 1 70 ? -7.695 -8.529 -0.658 1.00 58.00 70 GLU A O 1
ATOM 505 N N . ILE A 1 71 ? -6.333 -6.820 -0.131 1.00 61.38 71 ILE A N 1
ATOM 506 C CA . ILE A 1 71 ? -6.025 -7.350 1.198 1.00 61.38 71 ILE A CA 1
ATOM 507 C C . ILE A 1 71 ? -7.362 -7.383 1.931 1.00 61.38 71 ILE A C 1
ATOM 509 O O . ILE A 1 71 ? -8.001 -6.342 2.050 1.00 61.38 71 ILE A O 1
ATOM 513 N N . LYS A 1 72 ? -7.797 -8.564 2.391 1.00 52.22 72 LYS A N 1
ATOM 514 C CA . LYS A 1 72 ? -8.968 -8.672 3.264 1.00 52.22 72 LYS A CA 1
ATOM 515 C C . LYS A 1 72 ? -8.656 -7.896 4.539 1.00 52.22 72 LYS A C 1
ATOM 517 O O . LYS A 1 72 ? -8.060 -8.434 5.469 1.00 52.22 72 LYS A O 1
ATOM 522 N N . TYR A 1 73 ? -8.984 -6.612 4.545 1.00 54.97 73 TYR A N 1
ATOM 523 C CA . TYR A 1 73 ? -9.078 -5.834 5.757 1.00 54.97 73 TYR A CA 1
ATOM 524 C C . TYR A 1 73 ? -10.383 -6.279 6.396 1.00 54.97 73 TYR A C 1
ATOM 526 O O . TYR A 1 73 ? -11.459 -5.806 6.038 1.00 54.97 73 TYR A O 1
ATOM 534 N N . ASP A 1 74 ? -10.289 -7.303 7.238 1.00 56.31 74 ASP A N 1
ATOM 535 C CA . ASP A 1 74 ? -11.444 -7.915 7.879 1.00 56.31 74 ASP A CA 1
ATOM 536 C C . ASP A 1 74 ? -11.936 -6.976 8.988 1.00 56.31 74 ASP A C 1
ATOM 538 O O . ASP A 1 74 ? -11.661 -7.155 10.172 1.00 56.31 74 ASP A O 1
ATOM 542 N N . PHE A 1 75 ? -12.610 -5.900 8.572 1.00 54.69 75 PHE A N 1
ATOM 543 C CA . PHE A 1 75 ? -13.232 -4.921 9.461 1.00 54.69 75 PHE A CA 1
ATOM 544 C C . PHE A 1 75 ? -14.206 -5.606 10.428 1.00 54.69 75 PHE A C 1
ATOM 546 O O . PHE A 1 75 ? -14.316 -5.198 11.574 1.00 54.69 75 PHE A O 1
ATOM 553 N N . ASN A 1 76 ? -14.836 -6.698 9.984 1.00 58.22 76 ASN A N 1
ATOM 554 C CA . ASN A 1 76 ? -15.833 -7.451 10.742 1.00 58.22 76 ASN A CA 1
ATOM 555 C C . ASN A 1 76 ? -15.250 -8.493 11.714 1.00 58.22 76 ASN A C 1
ATOM 557 O O . ASN A 1 76 ? -16.020 -9.120 12.432 1.00 58.22 76 ASN A O 1
ATOM 561 N N . VAL A 1 77 ? -13.931 -8.733 11.719 1.00 60.53 77 VAL A N 1
ATOM 562 C CA . VAL A 1 77 ? -13.288 -9.704 12.639 1.00 60.53 77 VAL A CA 1
ATOM 563 C C . VAL A 1 77 ? -12.649 -9.005 13.838 1.00 60.53 77 VAL A C 1
ATOM 565 O O . VAL A 1 77 ? -12.220 -9.661 14.782 1.00 60.53 77 VAL A O 1
ATOM 568 N N . LYS A 1 78 ? -12.563 -7.673 13.819 1.00 63.19 78 LYS A N 1
ATOM 569 C CA . LYS A 1 78 ? -12.093 -6.914 14.973 1.00 63.19 78 LYS A CA 1
ATOM 570 C C . LYS A 1 78 ? -13.281 -6.529 15.842 1.00 63.19 78 LYS A C 1
ATOM 572 O O . LYS A 1 78 ? -14.229 -5.934 15.345 1.00 63.19 78 LYS A O 1
ATOM 577 N N . ASP A 1 79 ? -13.165 -6.805 17.134 1.00 71.44 79 ASP A N 1
ATOM 578 C CA . ASP A 1 79 ? -14.133 -6.366 18.144 1.00 71.44 79 ASP A CA 1
ATOM 579 C C . ASP A 1 79 ? -14.103 -4.835 18.356 1.00 71.44 79 ASP A C 1
ATOM 581 O O . ASP A 1 79 ? -14.987 -4.281 18.999 1.00 71.44 79 ASP A O 1
ATOM 585 N N . GLU A 1 80 ? -13.099 -4.142 17.798 1.00 77.12 80 GLU A N 1
ATOM 586 C CA . GLU A 1 80 ? -12.850 -2.708 17.979 1.00 77.12 80 GLU A CA 1
ATOM 587 C C . GLU A 1 80 ? -12.475 -2.018 16.654 1.00 77.12 80 GLU A C 1
ATOM 589 O O . GLU A 1 80 ? -11.731 -2.563 15.823 1.00 77.12 80 GLU A O 1
ATOM 594 N N . ILE A 1 81 ? -12.932 -0.775 16.472 1.00 80.31 81 ILE A N 1
ATOM 595 C CA . ILE A 1 81 ? -12.654 0.046 15.287 1.00 80.31 81 ILE A CA 1
ATOM 596 C C . ILE A 1 81 ? -11.801 1.244 15.696 1.00 80.31 81 ILE A C 1
ATOM 598 O O . ILE A 1 81 ? -12.271 2.146 16.368 1.00 80.31 81 ILE A O 1
ATOM 602 N N . ILE A 1 82 ? -10.560 1.322 15.209 1.00 84.62 82 ILE A N 1
ATOM 603 C CA . ILE A 1 82 ? -9.706 2.491 15.468 1.00 84.62 82 ILE A CA 1
ATOM 604 C C . ILE A 1 82 ? -10.026 3.597 14.459 1.00 84.62 82 ILE A C 1
ATOM 606 O O . ILE A 1 82 ? -9.770 3.457 13.259 1.00 84.62 82 ILE A O 1
ATOM 610 N N . LEU A 1 83 ? -10.501 4.731 14.959 1.00 82.44 83 LEU A N 1
ATOM 611 C CA . LEU A 1 83 ? -10.722 5.955 14.203 1.00 82.44 83 LEU A CA 1
ATOM 612 C C . LEU A 1 83 ? -9.593 6.946 14.496 1.00 82.44 83 LEU A C 1
ATOM 614 O O . LEU A 1 83 ? -9.228 7.177 15.648 1.00 82.44 83 LEU A O 1
ATOM 618 N N . ALA A 1 84 ? -9.021 7.533 13.442 1.00 87.56 84 ALA A N 1
ATOM 619 C CA . ALA A 1 84 ? -7.917 8.480 13.557 1.00 87.56 84 ALA A CA 1
ATOM 620 C C . ALA A 1 84 ? -8.259 9.836 12.928 1.00 87.56 84 ALA A C 1
ATOM 622 O O . ALA A 1 84 ? -8.711 9.917 11.783 1.00 87.56 84 ALA A O 1
ATOM 623 N N . LEU A 1 85 ? -8.003 10.920 13.661 1.00 86.38 85 LEU A N 1
ATOM 624 C CA . LEU A 1 85 ? -8.163 12.280 13.165 1.00 86.38 85 LEU A CA 1
ATOM 625 C C . LEU A 1 85 ? -7.035 12.642 12.203 1.00 86.38 85 LEU A C 1
ATOM 627 O O . LEU A 1 85 ? -5.856 12.422 12.473 1.00 86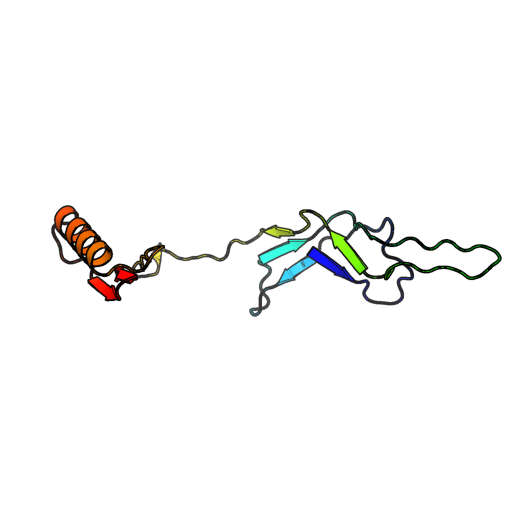.38 85 LEU A O 1
ATOM 631 N N . LYS A 1 86 ? -7.393 13.311 11.104 1.00 85.00 86 LYS A N 1
ATOM 632 C CA . LYS A 1 86 ? -6.420 13.848 10.141 1.00 85.00 86 LYS A CA 1
ATOM 633 C C . LYS A 1 86 ? -5.468 14.872 10.774 1.00 85.00 86 LYS A C 1
ATOM 635 O O . LYS A 1 86 ? -4.323 14.995 10.349 1.00 85.00 86 LYS A O 1
ATOM 640 N N . LYS A 1 87 ? -5.954 15.627 11.761 1.00 86.81 87 LYS A N 1
ATOM 641 C CA . LYS A 1 87 ? -5.171 16.561 12.570 1.00 86.81 87 LYS A CA 1
ATOM 642 C C . LYS A 1 87 ? -5.439 16.253 14.037 1.00 86.81 87 LYS A C 1
ATOM 644 O O . LYS A 1 87 ? -6.591 16.278 14.454 1.00 86.81 87 LYS A O 1
ATOM 649 N N . THR A 1 88 ? -4.377 15.985 14.788 1.00 87.31 88 THR A N 1
ATOM 650 C CA . THR A 1 88 ? -4.438 15.710 16.225 1.00 87.31 88 THR A CA 1
ATOM 651 C C . THR A 1 88 ? -4.989 16.924 16.969 1.00 87.31 88 THR A C 1
ATOM 653 O O . THR A 1 88 ? -4.409 18.009 16.912 1.00 87.31 88 THR A O 1
ATOM 656 N N . ASP A 1 89 ? -6.109 16.732 17.657 1.00 88.31 89 ASP A N 1
ATOM 657 C CA . ASP A 1 89 ? -6.715 17.691 18.573 1.00 88.31 89 ASP A CA 1
ATOM 658 C C . ASP A 1 89 ? -7.544 16.925 19.610 1.00 88.31 89 ASP A C 1
ATOM 660 O O . ASP A 1 89 ? -8.593 16.353 19.304 1.00 88.31 89 ASP A O 1
ATOM 664 N N . PHE A 1 90 ? -7.073 16.953 20.857 1.00 87.25 90 PHE A N 1
ATOM 665 C CA . PHE A 1 90 ? -7.681 16.236 21.975 1.00 87.25 90 PHE A CA 1
ATOM 666 C C . PHE A 1 90 ? -9.122 16.683 22.243 1.00 87.25 90 PHE A C 1
ATOM 668 O O . PHE A 1 90 ? -9.977 15.868 22.584 1.00 87.25 90 PHE A O 1
ATOM 675 N N . THR A 1 91 ? -9.415 17.971 22.040 1.00 90.06 91 THR A N 1
ATOM 676 C CA . THR A 1 91 ? -10.761 18.516 22.261 1.00 90.06 91 THR A CA 1
ATOM 677 C C . THR A 1 91 ? -11.737 17.954 21.237 1.00 90.06 91 THR A C 1
ATOM 679 O O . THR A 1 91 ? -12.845 17.545 21.584 1.00 90.06 91 THR A O 1
ATOM 682 N N . THR A 1 92 ? -11.321 17.910 19.970 1.00 89.81 92 THR A N 1
ATOM 683 C CA . THR A 1 92 ? -12.120 17.338 18.885 1.00 89.81 92 THR A CA 1
ATOM 684 C C . THR A 1 92 ? -12.315 15.838 19.076 1.00 89.81 92 THR A C 1
ATOM 686 O O . THR A 1 92 ? -13.446 15.368 18.986 1.00 89.81 92 THR A O 1
ATOM 689 N N . ALA A 1 93 ? -11.256 15.098 19.412 1.00 88.75 93 ALA A N 1
ATOM 690 C CA . ALA A 1 93 ? -11.346 13.660 19.650 1.00 88.75 93 ALA A CA 1
ATOM 691 C C . ALA A 1 93 ? -12.309 13.337 20.809 1.00 88.75 93 ALA A C 1
ATOM 693 O O . ALA A 1 93 ? -13.225 12.539 20.641 1.00 88.75 93 ALA A O 1
ATOM 694 N N . SER A 1 94 ? -12.197 14.048 21.938 1.00 90.19 94 SER A N 1
ATOM 695 C CA . SER A 1 94 ? -13.100 13.888 23.086 1.00 90.19 94 SER A CA 1
ATOM 696 C C . SER A 1 94 ? -14.564 14.204 22.750 1.00 90.19 94 SER A C 1
ATOM 698 O O . SER A 1 94 ? -15.466 13.476 23.170 1.00 90.19 94 SER A O 1
ATOM 700 N N . ARG A 1 95 ? -14.823 15.256 21.957 1.00 91.25 95 ARG A N 1
ATOM 701 C CA . ARG A 1 95 ? -16.184 15.592 21.500 1.00 91.25 95 ARG A CA 1
ATOM 702 C C . ARG A 1 95 ? -16.777 14.508 20.607 1.00 91.25 95 ARG A C 1
ATOM 704 O O . ARG A 1 95 ? -17.963 14.226 20.735 1.00 91.25 95 ARG A O 1
ATOM 711 N N . ILE A 1 96 ? -15.970 13.912 19.730 1.00 89.94 96 ILE A N 1
ATOM 712 C CA . ILE A 1 96 ? -16.420 12.836 18.842 1.00 89.94 96 ILE A CA 1
ATOM 713 C C . ILE A 1 96 ? -16.740 11.577 19.647 1.00 89.94 96 ILE A C 1
ATOM 715 O O . ILE A 1 96 ? -17.837 11.052 19.505 1.00 89.94 96 ILE A O 1
ATOM 719 N N . THR A 1 97 ? -15.847 11.143 20.543 1.00 91.62 97 THR A N 1
ATOM 720 C CA . THR A 1 97 ? -16.102 10.002 21.437 1.00 91.62 97 THR A CA 1
ATOM 721 C C . THR A 1 97 ? -17.396 10.191 22.229 1.00 91.62 97 THR A C 1
ATOM 723 O O . THR A 1 97 ? -18.215 9.279 22.309 1.00 91.62 97 THR A O 1
ATOM 726 N N . LYS A 1 98 ? -17.628 11.398 22.765 1.00 92.38 98 LYS A N 1
ATOM 727 C CA . LYS A 1 98 ? -18.867 11.707 23.484 1.00 92.38 98 LYS A CA 1
ATOM 728 C C . LYS A 1 98 ? -20.099 11.634 22.578 1.00 92.38 98 LYS A C 1
ATOM 730 O O . LYS A 1 98 ? -21.074 11.006 22.959 1.00 92.38 98 LYS A O 1
ATOM 735 N N . ALA A 1 99 ? -20.044 12.230 21.387 1.00 93.00 99 ALA A N 1
ATOM 736 C CA . ALA A 1 99 ? -21.158 12.198 20.442 1.00 93.00 99 ALA A CA 1
ATOM 737 C C . ALA A 1 99 ? -21.524 10.767 20.010 1.00 93.00 99 ALA A C 1
ATOM 739 O O . ALA A 1 99 ? -22.704 10.461 19.884 1.00 93.00 99 ALA A O 1
ATOM 740 N N . ILE A 1 100 ? -20.527 9.891 19.828 1.00 90.25 100 ILE A N 1
ATOM 741 C CA . ILE A 1 100 ? -20.747 8.473 19.508 1.00 90.25 100 ILE A CA 1
ATOM 742 C C . ILE A 1 100 ? -21.450 7.762 20.670 1.00 90.25 100 ILE A C 1
ATOM 744 O O . ILE A 1 100 ? -22.465 7.106 20.458 1.00 90.25 100 ILE A O 1
ATOM 748 N N . ASN A 1 101 ? -20.953 7.926 21.898 1.00 92.81 101 ASN A N 1
ATOM 749 C CA . ASN A 1 101 ? -21.557 7.296 23.076 1.00 92.81 101 ASN A CA 1
ATOM 750 C C . ASN A 1 101 ? -22.977 7.817 23.356 1.00 92.81 101 ASN A C 1
ATOM 752 O O . ASN A 1 101 ? -23.855 7.046 23.742 1.00 92.81 101 ASN A O 1
ATOM 756 N N . ASP A 1 102 ? -23.222 9.109 23.123 1.00 94.00 102 ASP A N 1
ATOM 757 C CA . ASP A 1 102 ? -24.544 9.721 23.275 1.00 94.00 102 ASP A CA 1
ATOM 758 C C . ASP A 1 102 ? -25.551 9.155 22.246 1.00 94.00 102 ASP A C 1
ATOM 760 O O . ASP A 1 102 ? -26.707 8.906 22.595 1.00 94.00 102 ASP A O 1
ATOM 764 N N . ASP A 1 103 ? -25.122 8.911 21.000 1.00 93.56 103 ASP A N 1
ATOM 765 C CA . ASP A 1 103 ? -25.959 8.330 19.934 1.00 93.56 103 ASP A CA 1
ATOM 766 C C . ASP A 1 103 ? -26.234 6.835 20.158 1.00 93.56 103 ASP A C 1
ATOM 768 O O . ASP A 1 103 ? -27.377 6.381 20.072 1.00 93.56 103 ASP A O 1
ATOM 772 N N . MET A 1 104 ? -25.200 6.078 20.537 1.00 90.25 104 MET A N 1
ATOM 773 C CA . MET A 1 104 ? -25.308 4.643 20.821 1.00 90.25 104 MET A CA 1
ATOM 774 C C . MET A 1 104 ? -26.002 4.357 22.162 1.00 90.25 104 MET A C 1
ATOM 776 O O . MET A 1 104 ? -26.431 3.229 22.400 1.00 90.25 104 MET A O 1
ATOM 780 N N . LYS A 1 105 ? -26.150 5.379 23.021 1.00 90.88 105 LYS A N 1
ATOM 781 C CA . LYS A 1 105 ? -26.690 5.294 24.391 1.00 90.88 105 LYS A CA 1
ATOM 782 C C . LYS A 1 105 ? -25.957 4.276 25.269 1.00 90.88 105 LYS A C 1
ATOM 784 O O . LYS A 1 105 ? -26.549 3.710 26.188 1.00 90.88 105 LYS A O 1
ATOM 789 N N . ASP A 1 106 ? -24.679 4.068 24.985 1.00 89.94 106 ASP A N 1
ATOM 790 C CA . ASP A 1 106 ? -23.800 3.124 25.666 1.00 89.94 106 ASP A CA 1
ATOM 791 C C . ASP A 1 106 ? -22.341 3.609 25.566 1.00 89.94 106 ASP A C 1
ATOM 793 O O . ASP A 1 106 ? -22.017 4.477 24.751 1.00 89.94 106 ASP A O 1
ATOM 797 N N . GLN A 1 107 ? -21.452 3.083 26.408 1.00 86.25 107 GLN A N 1
ATOM 798 C CA . GLN A 1 107 ? -20.020 3.384 26.364 1.00 86.25 107 GLN A CA 1
ATOM 799 C C . GLN A 1 107 ? -19.304 2.440 25.401 1.00 86.25 107 GLN A C 1
ATOM 801 O O . GLN A 1 107 ? -18.650 1.484 25.809 1.00 86.25 107 GLN A O 1
ATOM 806 N N . VAL A 1 108 ? -19.442 2.733 24.111 1.00 88.31 108 VAL A N 1
ATOM 807 C CA . VAL A 1 108 ? -18.846 1.946 23.022 1.00 88.31 108 VAL A CA 1
ATOM 808 C C . VAL A 1 108 ? -17.552 2.548 22.486 1.00 88.31 108 VAL A C 1
ATOM 810 O O . VAL A 1 108 ? -16.771 1.832 21.876 1.00 88.31 108 VAL A O 1
ATOM 813 N N . ALA A 1 109 ? -17.328 3.845 22.712 1.00 88.62 109 ALA A N 1
ATOM 814 C CA . ALA A 1 109 ? -16.168 4.571 22.226 1.00 88.62 109 ALA A CA 1
ATOM 815 C C . ALA A 1 109 ? -15.280 5.068 23.375 1.00 88.62 109 ALA A C 1
ATOM 817 O O . ALA A 1 109 ? -15.756 5.697 24.331 1.00 88.62 109 ALA A O 1
ATOM 818 N N . PHE A 1 110 ? -13.969 4.876 23.235 1.00 87.75 110 PHE A N 1
ATOM 819 C CA . PHE A 1 110 ? -12.937 5.251 24.193 1.00 87.75 110 PHE A CA 1
ATOM 820 C C . PHE A 1 110 ? -11.823 6.054 23.521 1.00 87.75 110 PHE A C 1
ATOM 822 O O . PHE A 1 110 ? -11.279 5.702 22.474 1.00 87.75 110 PHE A O 1
ATOM 829 N N . LEU A 1 111 ? -11.443 7.162 24.154 1.00 86.81 111 LEU A N 1
ATOM 830 C CA . LEU A 1 111 ? -10.343 7.992 23.682 1.00 86.81 111 LEU A CA 1
ATOM 831 C C . LEU A 1 111 ? -9.002 7.339 24.043 1.00 86.81 111 LEU A C 1
ATOM 833 O O . LEU A 1 111 ? -8.720 7.139 25.222 1.00 86.81 111 LEU A O 1
ATOM 837 N N . VAL A 1 112 ? -8.165 7.050 23.041 1.00 84.50 112 VAL A N 1
ATOM 838 C CA . VAL A 1 112 ? -6.829 6.461 23.245 1.00 84.50 112 VAL A CA 1
ATOM 839 C C . VAL A 1 112 ? -5.771 7.559 23.333 1.00 84.50 112 VAL A C 1
ATOM 841 O O . VAL A 1 112 ? -4.959 7.578 24.255 1.00 84.50 112 VAL A O 1
ATOM 844 N N . ASP A 1 113 ? -5.782 8.493 22.377 1.00 80.25 113 ASP A N 1
ATOM 845 C CA . ASP A 1 113 ? -4.878 9.642 22.330 1.00 80.25 113 ASP A CA 1
ATOM 846 C C . ASP A 1 113 ? -5.542 10.854 21.636 1.00 80.25 113 ASP A C 1
ATOM 848 O O . ASP A 1 113 ? -6.677 10.786 21.170 1.00 80.25 113 ASP A O 1
ATOM 852 N N . GLY A 1 114 ? -4.848 11.997 21.550 1.00 72.88 114 GLY A N 1
ATOM 853 C CA . GLY A 1 114 ? -5.397 13.222 20.942 1.00 72.88 114 GLY A CA 1
ATOM 854 C C . GLY A 1 114 ? -5.713 13.138 19.439 1.00 72.88 114 GLY A C 1
ATOM 855 O O . GLY A 1 114 ? -6.199 14.109 18.861 1.00 72.88 114 GLY A O 1
ATOM 856 N N . GLY A 1 115 ? -5.401 12.025 18.780 1.00 73.31 115 GLY A N 1
ATOM 857 C CA . GLY A 1 115 ? -5.677 11.770 17.373 1.00 73.31 115 GLY A CA 1
ATOM 858 C C . GLY A 1 115 ? -6.290 10.400 17.097 1.00 73.31 115 GLY A C 1
ATOM 859 O O . GLY A 1 115 ? -6.578 10.142 15.933 1.00 73.31 115 GLY A O 1
ATOM 860 N N . ARG A 1 116 ? -6.502 9.537 18.098 1.00 79.81 116 ARG A N 1
ATOM 861 C CA . ARG A 1 116 ? -7.044 8.182 17.943 1.00 79.81 116 ARG A CA 1
ATOM 862 C C . ARG A 1 116 ? -8.046 7.838 19.039 1.00 79.81 116 ARG A C 1
ATOM 864 O O . ARG A 1 116 ? -7.804 8.090 20.218 1.00 79.81 116 ARG A O 1
ATOM 871 N N . PHE A 1 117 ? -9.135 7.199 18.645 1.00 82.50 117 PHE A N 1
ATOM 872 C CA . PHE A 1 117 ? -10.152 6.650 19.537 1.00 82.50 117 PHE A CA 1
ATOM 873 C C . PHE A 1 117 ? -10.653 5.315 18.973 1.00 82.50 117 PHE A C 1
ATOM 875 O O . PHE A 1 117 ? -10.568 5.097 17.761 1.00 82.50 117 PHE A O 1
ATOM 882 N N . VAL A 1 118 ? -11.080 4.422 19.861 1.00 81.88 118 VAL A N 1
ATOM 883 C CA . VAL A 1 118 ? -11.661 3.101 19.557 1.00 81.88 118 VAL A CA 1
ATOM 884 C C . VAL A 1 118 ? -13.131 3.069 19.894 1.00 81.88 118 VAL A C 1
ATOM 886 O O . VAL A 1 118 ? -13.509 3.898 20.750 1.00 81.88 118 VAL A O 1
#

pLDDT: mean 75.79, std 12.88, range [47.38, 94.0]